Protein AF-A0A928T5S2-F1 (afdb_monomer)

Sequence (70 aa):
MKGSDPRKVLLADLLWRRTVVSQEWLAEKLEMKSAANVSQQLRRLDRKGALRKVPQQLKHVLEKADVANP

Foldseek 3Di:
DPADQLLLLLVLLLCVVPHPDALQRSCVVSVQPHSVRSVVSNVPDPPVVSLVVDDPVSVVVSVCSVVVDD

Structure (mmCIF, N/CA/C/O backbone):
data_AF-A0A928T5S2-F1
#
_entry.id   AF-A0A928T5S2-F1
#
loop_
_atom_site.group_PDB
_atom_site.id
_atom_site.type_symbol
_atom_site.label_atom_id
_atom_site.label_alt_id
_atom_site.label_comp_id
_atom_site.label_asym_id
_atom_site.label_entity_id
_atom_site.label_seq_id
_atom_site.pdbx_PDB_ins_code
_atom_site.Cartn_x
_atom_site.Cartn_y
_atom_site.Cartn_z
_atom_site.occupancy
_atom_site.B_iso_or_equiv
_atom_site.auth_seq_id
_atom_site.auth_comp_id
_atom_site.auth_asym_id
_atom_site.auth_atom_id
_atom_site.pdbx_PDB_model_num
ATOM 1 N N . MET A 1 1 ? -0.017 -18.714 -3.297 1.00 38.47 1 MET A N 1
ATOM 2 C CA . MET A 1 1 ? -0.404 -17.337 -3.685 1.00 38.47 1 MET A CA 1
ATOM 3 C C . MET A 1 1 ? 0.859 -16.557 -4.021 1.00 38.47 1 MET A C 1
ATOM 5 O O . MET A 1 1 ? 1.707 -16.431 -3.152 1.00 38.47 1 MET A O 1
ATOM 9 N N . LYS A 1 2 ? 1.020 -16.086 -5.264 1.00 49.22 2 LYS A N 1
ATOM 10 C CA . LYS A 1 2 ? 2.100 -15.157 -5.636 1.00 49.22 2 LYS A CA 1
ATOM 11 C C . LYS A 1 2 ? 1.579 -13.730 -5.432 1.00 49.22 2 LYS A C 1
ATOM 13 O O . LYS A 1 2 ? 0.826 -13.238 -6.264 1.00 49.22 2 LYS A O 1
ATOM 18 N N . GLY A 1 3 ? 1.905 -13.111 -4.303 1.00 68.06 3 GLY A N 1
ATOM 19 C CA . GLY A 1 3 ? 1.505 -11.742 -3.967 1.00 68.06 3 GLY A CA 1
ATOM 20 C C . GLY A 1 3 ? 2.313 -11.215 -2.784 1.00 68.06 3 GLY A C 1
ATOM 21 O O . 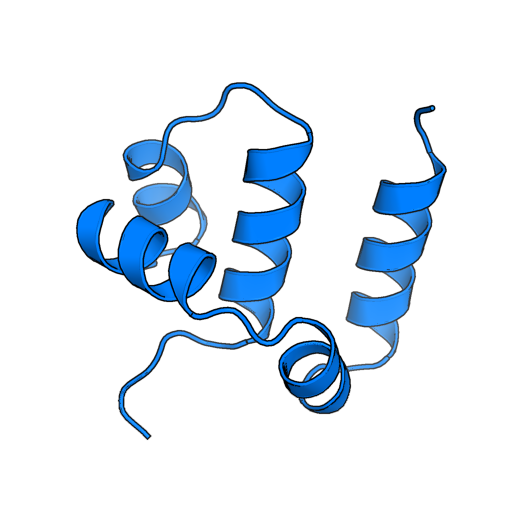GLY A 1 3 ? 2.842 -12.011 -2.009 1.00 68.06 3 GLY A O 1
ATOM 22 N N . SER A 1 4 ? 2.451 -9.893 -2.677 1.00 79.00 4 SER A N 1
ATOM 23 C CA . SER A 1 4 ? 3.119 -9.259 -1.536 1.00 79.00 4 SER A CA 1
ATOM 24 C C . SER A 1 4 ? 2.320 -9.460 -0.244 1.00 79.00 4 SER A C 1
ATOM 26 O O . SER A 1 4 ? 1.106 -9.658 -0.276 1.00 79.00 4 SER A O 1
ATOM 28 N N . ASP A 1 5 ? 3.008 -9.405 0.898 1.00 92.94 5 ASP A N 1
ATOM 29 C CA . ASP A 1 5 ? 2.393 -9.500 2.225 1.00 92.94 5 ASP A CA 1
ATOM 30 C C . ASP A 1 5 ? 1.240 -8.479 2.371 1.00 92.94 5 ASP A C 1
ATOM 32 O O . ASP A 1 5 ? 1.476 -7.282 2.168 1.00 92.94 5 ASP A O 1
ATOM 36 N N . PRO A 1 6 ? 0.015 -8.904 2.746 1.00 94.06 6 PRO A N 1
ATOM 37 C CA . PRO A 1 6 ? -1.127 -8.008 2.928 1.00 94.06 6 PRO A CA 1
ATOM 38 C C . PRO A 1 6 ? -0.851 -6.822 3.859 1.00 94.06 6 PRO A C 1
ATOM 40 O O . PRO A 1 6 ? -1.399 -5.743 3.642 1.00 94.06 6 PRO A O 1
ATOM 43 N N . ARG A 1 7 ? 0.022 -6.986 4.862 1.00 95.75 7 ARG A N 1
ATOM 44 C CA . ARG A 1 7 ? 0.439 -5.904 5.768 1.00 95.75 7 ARG A CA 1
ATOM 45 C C . ARG A 1 7 ? 1.153 -4.793 5.003 1.00 95.75 7 ARG A C 1
ATOM 47 O O . ARG A 1 7 ? 0.814 -3.624 5.157 1.00 95.75 7 ARG A O 1
ATOM 54 N N . LYS A 1 8 ? 2.102 -5.167 4.140 1.00 96.19 8 LYS A N 1
ATOM 55 C CA . LYS A 1 8 ? 2.882 -4.237 3.310 1.00 96.19 8 LYS A CA 1
ATOM 56 C C . LYS A 1 8 ? 1.991 -3.552 2.276 1.00 96.19 8 LYS A C 1
ATOM 58 O O . LYS A 1 8 ? 2.077 -2.345 2.109 1.00 96.19 8 LYS A O 1
ATOM 63 N N . VAL A 1 9 ? 1.084 -4.297 1.643 1.00 96.31 9 VAL A N 1
ATOM 64 C CA . VAL A 1 9 ? 0.164 -3.736 0.639 1.00 96.31 9 VAL A CA 1
ATOM 65 C C . VAL A 1 9 ? -0.809 -2.723 1.257 1.00 96.31 9 VAL A C 1
ATOM 67 O O . VAL A 1 9 ? -1.039 -1.672 0.667 1.00 96.31 9 VAL A O 1
ATOM 70 N N . LEU A 1 10 ? -1.344 -2.991 2.453 1.00 9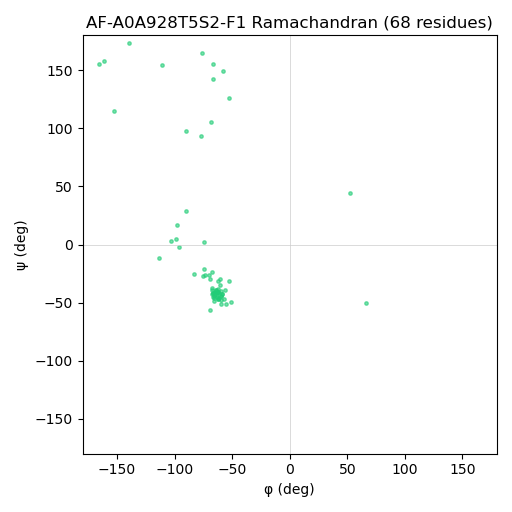6.88 10 LEU A N 1
ATOM 71 C CA . LEU A 1 10 ? -2.223 -2.047 3.154 1.00 96.88 10 LEU A CA 1
ATOM 72 C C . LEU A 1 10 ? -1.488 -0.778 3.611 1.00 96.88 10 LEU A C 1
ATOM 74 O O . LEU A 1 10 ? -2.052 0.310 3.534 1.00 96.88 10 LEU A O 1
ATOM 78 N N . LEU A 1 11 ? -0.234 -0.904 4.058 1.00 96.69 11 LEU A N 1
ATOM 79 C CA . LEU A 1 11 ? 0.607 0.254 4.377 1.00 96.69 11 LEU A CA 1
ATOM 80 C C . LEU A 1 11 ? 0.948 1.064 3.123 1.00 96.69 11 LEU A C 1
ATOM 82 O O . LEU A 1 11 ? 0.876 2.289 3.157 1.00 96.69 11 LEU A O 1
ATOM 86 N N . ALA A 1 12 ? 1.264 0.390 2.014 1.00 97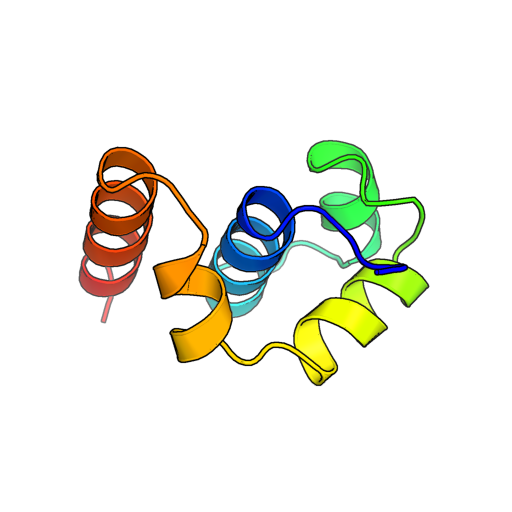.06 12 ALA A N 1
ATOM 87 C CA . ALA A 1 12 ? 1.511 1.041 0.734 1.00 97.06 12 ALA A CA 1
ATOM 88 C C . ALA A 1 12 ? 0.284 1.830 0.257 1.00 97.06 12 ALA A C 1
ATOM 90 O O . ALA A 1 12 ? 0.434 2.973 -0.159 1.00 97.06 12 ALA A O 1
ATOM 91 N N . ASP A 1 13 ? -0.919 1.253 0.363 1.00 96.44 13 ASP A N 1
ATOM 92 C CA . ASP A 1 13 ? -2.178 1.932 0.028 1.00 96.44 13 ASP A CA 1
ATOM 93 C C . ASP A 1 13 ? -2.402 3.183 0.877 1.00 96.44 13 ASP A C 1
ATOM 95 O O . ASP A 1 13 ? -2.697 4.249 0.338 1.00 96.44 13 ASP A O 1
ATOM 99 N N . LEU A 1 14 ? -2.226 3.073 2.196 1.00 96.00 14 LEU A N 1
ATOM 100 C CA . LEU A 1 14 ? -2.388 4.208 3.101 1.00 96.00 14 LEU A CA 1
ATOM 101 C C . LEU A 1 14 ? -1.416 5.340 2.752 1.00 96.00 14 LEU A C 1
ATOM 103 O O . LEU A 1 14 ? -1.838 6.483 2.594 1.00 96.00 14 LEU A O 1
ATOM 107 N N . LEU A 1 15 ? -0.126 5.026 2.617 1.00 96.06 15 LEU A N 1
ATOM 108 C CA . LEU A 1 15 ? 0.907 6.018 2.321 1.00 96.06 15 LEU A CA 1
ATOM 109 C C . LEU A 1 15 ? 0.683 6.664 0.954 1.00 96.06 15 LEU A C 1
ATOM 111 O O . 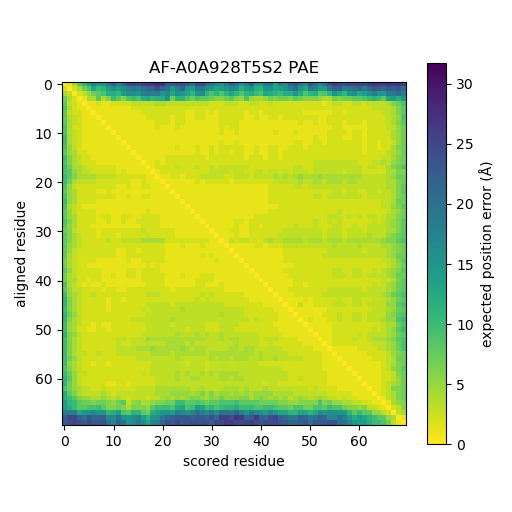LEU A 1 15 ? 0.755 7.885 0.845 1.00 96.06 15 LEU A O 1
ATOM 115 N N . TRP A 1 16 ? 0.343 5.872 -0.063 1.00 95.69 16 TRP A N 1
ATOM 116 C CA . TRP A 1 16 ? 0.071 6.372 -1.409 1.00 95.69 16 TRP A CA 1
ATOM 117 C C . TRP A 1 16 ? -1.150 7.301 -1.461 1.00 95.69 16 TRP A C 1
ATOM 119 O O . TRP A 1 16 ? -1.114 8.317 -2.145 1.00 95.69 16 TRP A O 1
ATOM 129 N N . ARG A 1 17 ? -2.224 7.001 -0.715 1.00 93.62 17 ARG A N 1
ATOM 130 C CA . ARG A 1 17 ? -3.425 7.858 -0.666 1.00 93.62 17 ARG A CA 1
ATOM 131 C C . ARG A 1 17 ? -3.240 9.143 0.143 1.00 93.62 17 ARG A C 1
ATOM 133 O O . ARG A 1 17 ? -4.039 10.061 -0.011 1.00 93.62 17 ARG A O 1
ATOM 140 N N . ARG A 1 18 ? -2.258 9.192 1.048 1.00 92.56 18 ARG A N 1
ATOM 141 C CA . ARG A 1 18 ? -2.118 10.268 2.049 1.00 92.56 18 ARG A CA 1
ATOM 142 C C . ARG A 1 18 ? -0.890 11.142 1.869 1.00 92.56 18 ARG A C 1
ATOM 144 O O . ARG A 1 18 ? -0.773 12.161 2.541 1.00 92.56 18 ARG A O 1
ATOM 151 N N . THR A 1 19 ? 0.043 10.738 1.021 1.00 94.06 19 THR A N 1
ATOM 152 C CA . THR A 1 19 ? 1.326 11.418 0.855 1.00 94.06 19 THR A CA 1
ATOM 153 C C . THR A 1 19 ? 1.716 11.467 -0.618 1.00 94.06 19 THR A C 1
ATOM 155 O O . THR A 1 19 ? 1.068 10.860 -1.464 1.00 94.06 19 THR A O 1
ATOM 158 N N . VAL A 1 20 ? 2.798 12.184 -0.921 1.00 96.19 20 VAL A N 1
ATOM 159 C CA . VAL A 1 20 ? 3.343 12.338 -2.281 1.00 96.19 20 VAL A CA 1
ATOM 160 C C . VAL A 1 20 ? 4.518 11.392 -2.571 1.00 96.19 20 VAL A C 1
ATOM 162 O O . VAL A 1 20 ? 5.289 11.624 -3.499 1.00 96.19 20 VAL A O 1
ATOM 165 N N . VAL A 1 21 ? 4.707 10.344 -1.761 1.00 97.12 21 VAL A N 1
ATOM 166 C CA . VAL A 1 21 ? 5.819 9.392 -1.941 1.00 97.12 21 VAL A CA 1
ATOM 167 C C . VAL A 1 21 ? 5.660 8.602 -3.235 1.00 97.12 21 VAL A C 1
ATOM 169 O O . VAL A 1 21 ? 4.551 8.211 -3.576 1.00 97.12 21 VAL A O 1
ATOM 172 N N . SER A 1 22 ? 6.756 8.316 -3.941 1.00 98.12 22 SER A N 1
ATOM 173 C CA . SER A 1 22 ? 6.698 7.539 -5.184 1.00 98.12 22 SER A CA 1
ATOM 174 C C . SER A 1 22 ? 6.502 6.038 -4.934 1.00 98.12 22 SER A C 1
ATOM 176 O O . SER A 1 22 ? 6.731 5.515 -3.840 1.00 98.12 22 SER A O 1
ATOM 178 N N . GLN A 1 23 ? 6.119 5.302 -5.979 1.00 97.81 23 GLN A N 1
ATOM 179 C CA . GLN A 1 23 ? 6.037 3.843 -5.905 1.00 97.81 23 GLN A CA 1
ATOM 180 C C . GLN A 1 23 ? 7.418 3.176 -5.812 1.00 97.81 23 GLN A C 1
ATOM 182 O O . GLN A 1 23 ? 7.501 2.093 -5.231 1.00 97.81 23 GLN A O 1
ATOM 187 N N . GLU A 1 24 ? 8.502 3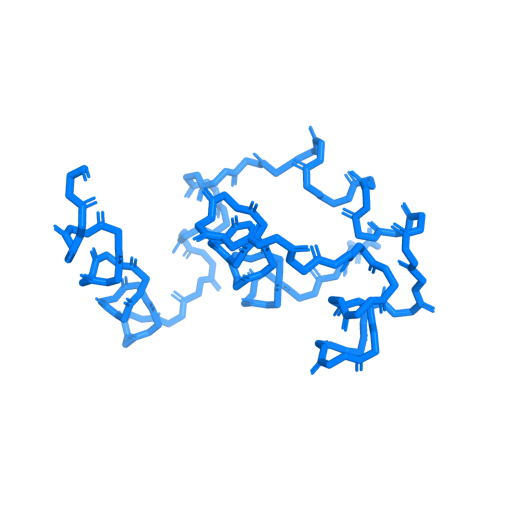.794 -6.316 1.00 98.38 24 GLU A N 1
ATOM 188 C CA . GLU A 1 24 ? 9.862 3.313 -6.018 1.00 98.38 24 GLU A CA 1
ATOM 189 C C . GLU A 1 24 ? 10.158 3.423 -4.525 1.00 98.38 24 GLU A C 1
ATOM 191 O O . GLU A 1 24 ? 10.629 2.456 -3.929 1.00 98.38 24 GLU A O 1
ATOM 196 N N . TRP A 1 25 ? 9.821 4.560 -3.911 1.00 98.44 25 TRP A N 1
ATOM 197 C CA . TRP A 1 25 ? 10.037 4.773 -2.483 1.00 98.44 25 TRP A CA 1
ATOM 198 C C . TRP A 1 25 ? 9.288 3.729 -1.647 1.00 98.44 25 TRP A C 1
ATOM 200 O O . TRP A 1 25 ? 9.857 3.124 -0.740 1.00 98.44 25 TRP A O 1
ATOM 210 N N . LEU A 1 26 ? 8.028 3.444 -1.994 1.00 98.12 26 LEU A N 1
ATOM 211 C CA . LEU A 1 26 ? 7.247 2.385 -1.346 1.00 98.12 26 LEU A CA 1
ATOM 212 C C . LEU A 1 26 ? 7.880 1.006 -1.550 1.00 98.12 26 LEU A C 1
ATOM 214 O O . LEU A 1 26 ? 7.924 0.205 -0.616 1.00 98.12 26 LEU A O 1
ATOM 218 N N . ALA A 1 27 ? 8.382 0.719 -2.752 1.00 97.56 27 ALA A N 1
ATOM 219 C CA . ALA A 1 27 ? 9.038 -0.547 -3.04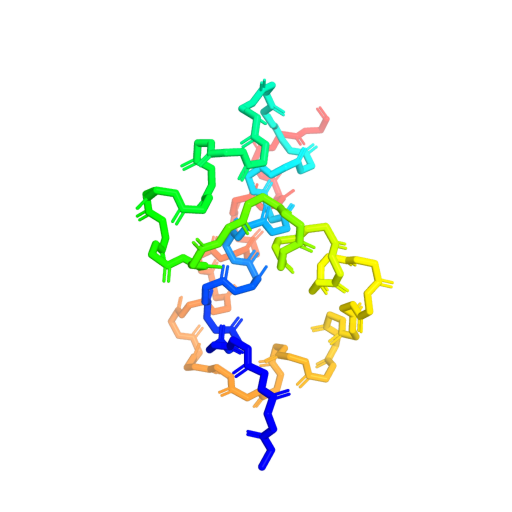2 1.00 97.56 27 ALA A CA 1
ATOM 220 C C . ALA A 1 27 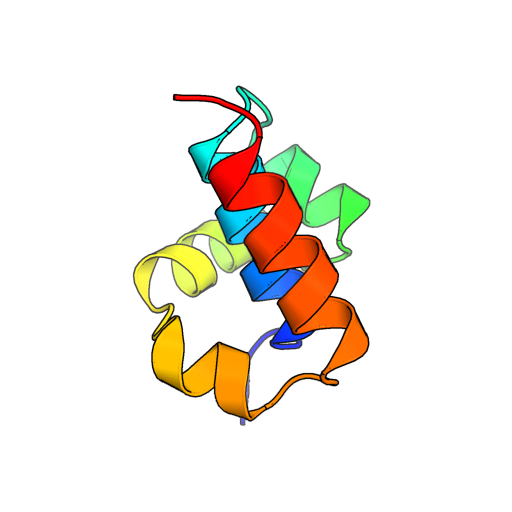? 10.318 -0.739 -2.225 1.00 97.56 27 ALA A C 1
ATOM 222 O O . ALA A 1 27 ? 10.555 -1.849 -1.750 1.00 97.56 27 ALA A O 1
ATOM 223 N N . GLU A 1 28 ? 11.100 0.320 -2.032 1.00 97.94 28 GLU A N 1
ATOM 224 C CA . GLU A 1 28 ? 12.301 0.313 -1.202 1.00 97.94 28 GLU A CA 1
ATOM 225 C C . GLU A 1 28 ? 11.941 0.159 0.281 1.00 97.94 28 GLU A C 1
ATOM 227 O O . GLU A 1 28 ? 12.365 -0.800 0.923 1.00 97.94 28 GLU A O 1
ATOM 232 N N . LYS A 1 29 ? 11.106 1.052 0.827 1.00 98.12 29 LYS A N 1
ATOM 233 C CA . LYS A 1 29 ? 10.843 1.109 2.276 1.00 98.12 29 LYS A CA 1
ATOM 234 C C . LYS A 1 29 ? 9.974 -0.026 2.797 1.00 98.12 29 LYS A C 1
ATOM 236 O O . LYS A 1 29 ? 10.070 -0.372 3.970 1.00 98.12 29 LYS A O 1
ATOM 241 N N . LEU A 1 30 ? 9.135 -0.610 1.947 1.00 96.44 30 LEU A N 1
ATOM 242 C CA . LEU A 1 30 ? 8.320 -1.774 2.298 1.00 96.44 30 LEU A CA 1
ATOM 243 C C . LEU A 1 30 ? 8.894 -3.074 1.720 1.00 96.44 30 LEU A C 1
ATOM 245 O O . LEU A 1 30 ? 8.289 -4.135 1.885 1.00 96.44 30 LEU A O 1
ATOM 249 N N . GLU A 1 31 ? 10.047 -3.022 1.047 1.00 96.06 31 GLU A N 1
ATOM 250 C CA . GLU A 1 31 ? 10.705 -4.159 0.390 1.00 96.06 31 GLU A CA 1
ATOM 251 C C . GLU A 1 31 ? 9.749 -4.914 -0.563 1.00 96.06 31 GLU A C 1
ATOM 253 O O . GLU A 1 31 ? 9.653 -6.145 -0.569 1.00 96.06 31 GLU A O 1
ATOM 258 N N . MET A 1 32 ? 8.973 -4.176 -1.362 1.00 93.88 32 MET A N 1
ATOM 259 C CA . MET A 1 32 ? 7.971 -4.722 -2.291 1.00 93.88 32 MET A CA 1
ATOM 260 C C . MET A 1 32 ? 8.541 -5.015 -3.687 1.00 93.88 32 MET A C 1
ATOM 262 O O . MET A 1 32 ? 7.800 -5.018 -4.670 1.00 93.88 32 MET A O 1
ATOM 266 N N . LYS A 1 33 ? 9.839 -5.325 -3.777 1.00 94.44 33 LYS A N 1
ATOM 267 C CA . LYS A 1 33 ? 10.596 -5.720 -4.981 1.00 94.44 33 LYS A CA 1
ATOM 268 C C . LYS A 1 33 ? 10.762 -4.644 -6.062 1.00 94.44 33 LYS A C 1
ATOM 270 O O . LYS A 1 33 ? 11.870 -4.471 -6.549 1.00 94.44 33 LYS A O 1
ATOM 275 N N . SER A 1 34 ? 9.693 -3.980 -6.496 1.00 96.75 34 SER A N 1
ATOM 276 C CA . SER A 1 34 ? 9.751 -2.934 -7.526 1.00 96.75 34 SER A CA 1
ATOM 277 C C . SER A 1 34 ? 8.518 -2.034 -7.506 1.00 96.75 34 SER A C 1
ATOM 279 O O . SER A 1 34 ? 7.443 -2.451 -7.068 1.00 96.75 34 SER A O 1
ATOM 281 N N . ALA A 1 35 ? 8.650 -0.825 -8.059 1.00 97.50 35 ALA A N 1
ATOM 282 C CA . ALA A 1 35 ? 7.527 0.091 -8.258 1.00 97.50 35 ALA A CA 1
ATOM 283 C C . ALA A 1 35 ? 6.404 -0.547 -9.094 1.00 97.50 35 ALA A C 1
ATOM 285 O O . ALA A 1 35 ? 5.231 -0.428 -8.758 1.00 97.50 35 ALA A O 1
ATOM 286 N N . ALA A 1 36 ? 6.752 -1.321 -10.129 1.00 97.31 36 ALA A N 1
ATOM 287 C CA . ALA A 1 36 ? 5.772 -2.041 -10.943 1.00 97.31 36 ALA A CA 1
ATOM 288 C C . ALA A 1 36 ? 4.967 -3.073 -10.130 1.00 97.31 36 ALA A C 1
ATOM 290 O O . ALA A 1 36 ? 3.759 -3.213 -10.333 1.00 97.31 36 ALA A O 1
ATOM 291 N N . ASN A 1 37 ? 5.607 -3.773 -9.182 1.00 96.12 37 ASN A N 1
ATOM 292 C CA . ASN A 1 37 ? 4.885 -4.653 -8.266 1.00 96.12 37 ASN A CA 1
ATOM 293 C C . ASN A 1 37 ? 3.966 -3.843 -7.343 1.00 96.12 37 ASN A C 1
ATOM 295 O O . ASN A 1 37 ? 2.805 -4.211 -7.205 1.00 96.12 37 ASN A O 1
ATOM 299 N N . VAL A 1 38 ? 4.430 -2.724 -6.775 1.00 96.88 38 VAL A N 1
ATOM 300 C CA . VAL A 1 38 ? 3.581 -1.827 -5.966 1.00 96.88 38 VAL A CA 1
ATOM 301 C C . VAL A 1 38 ? 2.356 -1.375 -6.765 1.00 96.88 38 VAL A C 1
ATOM 303 O O . VAL A 1 38 ? 1.235 -1.592 -6.310 1.00 96.88 38 VAL A O 1
ATOM 306 N N . SER A 1 39 ? 2.545 -0.863 -7.984 1.00 97.12 39 SER A N 1
ATOM 307 C CA . SER A 1 39 ? 1.464 -0.471 -8.900 1.00 97.12 39 SER A CA 1
ATOM 308 C C . SER A 1 39 ? 0.431 -1.584 -9.089 1.00 97.12 39 SER A C 1
ATOM 310 O O . SER A 1 39 ? -0.774 -1.377 -8.925 1.00 97.12 39 SER A O 1
ATOM 312 N N . GLN A 1 40 ? 0.900 -2.802 -9.379 1.00 96.88 40 GLN A N 1
ATOM 313 C CA . GLN A 1 40 ? 0.031 -3.957 -9.579 1.00 96.88 40 GLN A CA 1
ATOM 314 C C . GLN A 1 40 ? -0.721 -4.345 -8.299 1.00 96.88 40 GLN A C 1
ATOM 316 O O . GLN A 1 40 ? -1.910 -4.663 -8.381 1.00 96.88 40 GLN A O 1
ATOM 321 N N . GLN A 1 41 ? -0.056 -4.337 -7.138 1.00 95.94 41 GLN A N 1
ATOM 322 C CA . GLN A 1 41 ? -0.680 -4.669 -5.854 1.00 95.94 41 GLN A CA 1
ATOM 323 C C . GLN A 1 41 ? -1.742 -3.635 -5.474 1.00 95.94 41 GLN A C 1
ATOM 325 O O . GLN A 1 41 ? -2.850 -4.031 -5.126 1.00 95.94 41 GLN A O 1
ATOM 330 N N . LEU A 1 42 ? -1.446 -2.337 -5.608 1.00 95.94 42 LEU A N 1
ATOM 331 C CA . LEU A 1 42 ? -2.398 -1.258 -5.329 1.00 95.94 42 LEU A CA 1
ATOM 332 C C . LEU A 1 42 ? -3.616 -1.336 -6.252 1.00 95.94 42 LEU A C 1
ATOM 334 O O . LEU A 1 42 ? -4.751 -1.307 -5.785 1.00 95.94 42 LEU A O 1
ATOM 338 N N . ARG A 1 43 ? -3.403 -1.535 -7.558 1.00 95.81 43 ARG A N 1
ATOM 339 C CA . ARG A 1 43 ? -4.500 -1.662 -8.530 1.00 95.81 43 ARG A CA 1
ATOM 340 C C . ARG A 1 43 ? -5.405 -2.870 -8.265 1.00 95.81 43 ARG A C 1
ATOM 342 O O . ARG A 1 43 ? -6.582 -2.833 -8.606 1.00 95.81 43 ARG A O 1
ATOM 349 N N . ARG A 1 44 ? -4.860 -3.959 -7.713 1.00 94.94 44 ARG A N 1
ATOM 350 C CA . ARG A 1 44 ? -5.589 -5.211 -7.430 1.00 94.94 44 ARG A CA 1
ATOM 351 C C . ARG A 1 44 ? -6.038 -5.336 -5.975 1.00 94.94 44 ARG A C 1
ATOM 353 O O . ARG A 1 44 ? -6.537 -6.395 -5.593 1.00 94.94 44 ARG A O 1
ATOM 360 N N . LEU A 1 45 ? -5.827 -4.309 -5.158 1.00 94.75 45 LEU A N 1
ATOM 361 C CA . LEU A 1 45 ? -6.083 -4.379 -3.730 1.00 94.75 45 LEU A CA 1
ATOM 362 C C . LEU A 1 45 ? -7.585 -4.491 -3.446 1.00 94.75 45 LEU A C 1
ATOM 364 O O . LEU A 1 45 ? -8.315 -3.505 -3.464 1.00 94.75 45 LEU A O 1
ATOM 368 N N . ASP A 1 46 ? -8.037 -5.688 -3.074 1.00 94.25 46 ASP A N 1
ATOM 369 C CA . ASP A 1 46 ? -9.269 -5.842 -2.300 1.00 94.25 46 ASP A CA 1
ATOM 370 C C . ASP A 1 46 ? -8.975 -5.485 -0.839 1.00 94.25 46 ASP A C 1
ATOM 372 O O . ASP A 1 46 ? -8.528 -6.318 -0.041 1.00 94.25 46 ASP A O 1
ATOM 376 N N . ARG A 1 47 ? -9.210 -4.218 -0.485 1.00 92.44 47 ARG A N 1
ATOM 377 C CA . ARG A 1 47 ? -8.903 -3.686 0.848 1.00 92.44 47 ARG A CA 1
ATOM 378 C C . ARG A 1 47 ? -9.649 -4.429 1.958 1.00 92.44 47 ARG A C 1
ATOM 380 O O . ARG A 1 47 ? -9.056 -4.726 2.994 1.00 92.44 47 ARG A O 1
ATOM 387 N N . LYS A 1 48 ? -10.924 -4.780 1.746 1.00 92.62 48 LYS A N 1
ATOM 388 C CA . LYS A 1 48 ? -11.733 -5.512 2.739 1.00 92.62 48 LYS A CA 1
ATOM 389 C C . LYS A 1 48 ? -11.191 -6.927 2.933 1.00 92.62 48 LYS A C 1
AT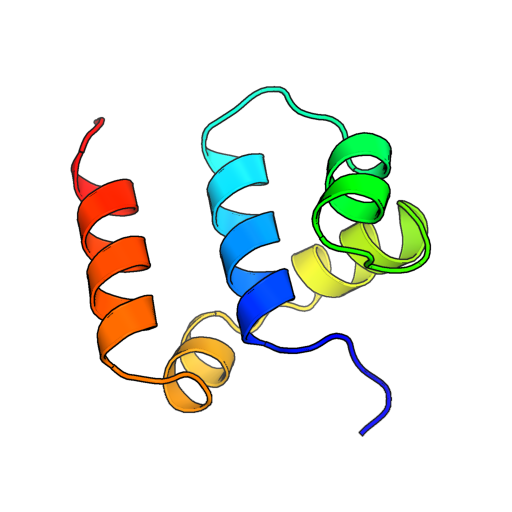OM 391 O O . LYS A 1 48 ? -11.028 -7.371 4.071 1.00 92.62 48 LYS A O 1
ATOM 396 N N . GLY A 1 49 ? -10.868 -7.615 1.840 1.00 93.75 49 GLY A N 1
ATOM 397 C CA . GLY A 1 49 ? -10.246 -8.937 1.879 1.00 93.75 49 GLY A CA 1
ATOM 398 C C . GLY A 1 49 ? -8.864 -8.931 2.536 1.00 93.75 49 GLY A C 1
ATOM 399 O O . GLY A 1 49 ? -8.563 -9.817 3.337 1.00 93.75 49 GLY A O 1
ATOM 400 N N . ALA A 1 50 ? -8.034 -7.924 2.259 1.00 92.88 50 ALA A N 1
ATOM 401 C CA . ALA A 1 50 ? -6.709 -7.777 2.859 1.00 92.88 50 ALA A CA 1
ATOM 402 C C . ALA A 1 50 ? -6.782 -7.475 4.364 1.00 92.88 50 ALA A C 1
ATOM 404 O O . ALA A 1 50 ? -6.077 -8.113 5.146 1.00 92.88 50 ALA A O 1
ATOM 405 N N . LEU A 1 51 ? -7.688 -6.589 4.797 1.00 93.94 51 LEU A N 1
ATOM 406 C CA . LEU A 1 51 ? -7.904 -6.281 6.216 1.00 93.94 51 LEU A CA 1
ATOM 407 C C . LEU A 1 51 ? -8.336 -7.508 7.027 1.00 93.94 51 LEU A C 1
ATOM 409 O O . LEU A 1 51 ? -8.018 -7.609 8.208 1.00 93.94 51 LEU A O 1
ATOM 413 N N . ARG A 1 52 ? -9.030 -8.481 6.430 1.00 93.94 52 ARG A N 1
ATOM 414 C CA . ARG A 1 52 ? -9.371 -9.743 7.114 1.00 93.94 52 ARG A CA 1
ATOM 415 C C . ARG A 1 52 ? -8.149 -10.619 7.404 1.00 93.94 52 ARG A C 1
ATOM 417 O O . ARG A 1 52 ? -8.208 -11.417 8.330 1.00 93.94 52 ARG A O 1
ATOM 424 N N . LYS A 1 53 ? -7.056 -10.452 6.654 1.00 93.44 53 LYS A N 1
ATOM 425 C CA . LYS A 1 53 ? -5.848 -11.294 6.713 1.00 93.44 53 LYS A CA 1
ATOM 426 C C . LYS A 1 53 ? -4.734 -10.736 7.601 1.00 93.44 53 LYS A C 1
ATOM 428 O O . LYS A 1 53 ? -3.696 -11.377 7.721 1.00 93.44 53 LYS A O 1
ATOM 433 N N . VAL A 1 54 ? -4.914 -9.553 8.187 1.00 94.50 54 VAL A N 1
ATOM 434 C CA . VAL A 1 54 ? -3.889 -8.900 9.015 1.00 94.50 54 VAL A CA 1
ATOM 435 C C . VAL A 1 54 ? -4.280 -8.853 10.496 1.00 94.50 54 VAL A C 1
ATOM 437 O O . VAL A 1 54 ? -5.476 -8.860 10.806 1.00 94.50 54 VAL A O 1
ATOM 440 N N . PRO A 1 55 ? -3.297 -8.784 11.417 1.00 96.38 55 PRO A N 1
ATOM 441 C CA . PRO A 1 55 ? -3.555 -8.671 12.852 1.00 96.38 55 PRO A CA 1
ATOM 442 C C . PRO A 1 55 ? -4.399 -7.447 13.210 1.00 96.38 55 PRO A C 1
ATOM 444 O O . PRO A 1 55 ? -4.307 -6.402 12.562 1.00 96.38 55 PRO A O 1
ATOM 447 N N . GLN A 1 56 ? -5.193 -7.558 14.275 1.00 94.44 56 GLN A N 1
ATOM 448 C CA . GLN A 1 56 ? -6.110 -6.503 14.716 1.00 94.44 56 GLN A CA 1
ATOM 449 C C . GLN A 1 56 ? -5.385 -5.201 15.083 1.00 94.44 56 GLN A C 1
ATOM 451 O O . GLN A 1 56 ? -5.885 -4.122 14.776 1.00 94.44 56 GLN A O 1
ATOM 456 N N . GLN A 1 57 ? -4.180 -5.294 15.649 1.00 94.88 57 GLN A N 1
ATOM 457 C CA . GLN A 1 57 ? -3.346 -4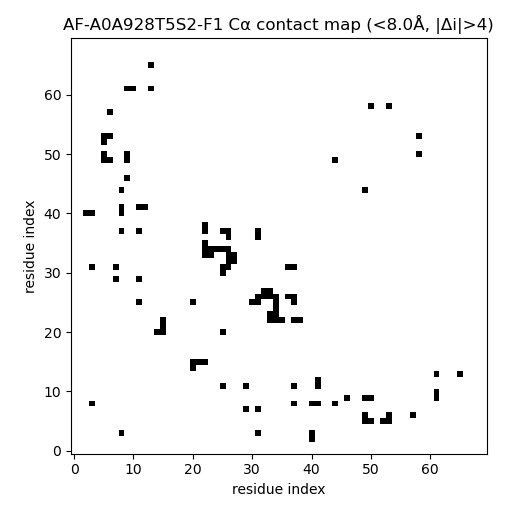.137 15.982 1.00 94.88 57 GLN A CA 1
ATOM 458 C C . GLN A 1 57 ? -3.032 -3.300 14.738 1.00 94.88 57 GLN A C 1
ATOM 460 O O . GLN A 1 57 ? -3.142 -2.077 14.769 1.00 94.88 57 GLN A O 1
ATOM 465 N N . LEU A 1 58 ? -2.704 -3.955 13.618 1.00 94.12 58 LEU A N 1
ATOM 466 C CA . LEU A 1 58 ? -2.443 -3.247 12.368 1.00 94.12 58 LEU A CA 1
ATOM 467 C C . LEU A 1 58 ? -3.717 -2.604 11.816 1.00 94.12 58 LEU A C 1
ATOM 469 O O . LEU A 1 58 ? -3.652 -1.478 11.335 1.00 94.12 58 LEU A O 1
ATOM 473 N N . LYS A 1 59 ? -4.877 -3.270 11.915 1.00 95.00 59 LYS A N 1
ATOM 474 C CA . LYS A 1 59 ? -6.158 -2.667 11.501 1.00 95.00 59 LYS A CA 1
ATOM 475 C C . LYS A 1 59 ? -6.417 -1.371 12.256 1.00 95.00 59 LYS A C 1
ATOM 477 O O . LYS A 1 59 ? -6.695 -0.363 11.626 1.00 95.00 59 LYS A O 1
ATOM 482 N N . HIS A 1 60 ? -6.222 -1.387 13.573 1.00 93.81 60 HIS A N 1
ATOM 483 C CA . HIS A 1 60 ? -6.444 -0.214 14.410 1.00 93.81 60 HIS A CA 1
ATOM 484 C C . HIS A 1 60 ? -5.510 0.949 14.045 1.00 93.81 60 HIS A C 1
ATOM 486 O O . HIS A 1 60 ? -5.946 2.095 13.965 1.00 93.81 60 HIS A O 1
ATOM 492 N N . VAL A 1 61 ? -4.234 0.661 13.761 1.00 93.25 61 VAL A N 1
ATOM 493 C CA . VAL A 1 61 ? -3.282 1.674 13.271 1.00 93.25 61 VAL A CA 1
ATOM 494 C C . VAL A 1 61 ? -3.730 2.250 11.925 1.00 93.25 61 VAL A C 1
ATOM 496 O O . VAL A 1 61 ? -3.747 3.469 11.766 1.00 93.25 61 VAL A O 1
ATOM 499 N N . LEU A 1 62 ? -4.121 1.393 10.975 1.00 93.44 62 LEU A N 1
ATOM 500 C CA . LEU A 1 62 ? -4.592 1.812 9.651 1.00 93.44 62 LEU A CA 1
ATOM 501 C C . LEU A 1 62 ? -5.873 2.656 9.740 1.00 93.44 62 LEU A C 1
ATOM 503 O O . LEU A 1 62 ? -5.984 3.661 9.047 1.00 93.44 62 LEU A O 1
ATOM 507 N N . GLU A 1 63 ? -6.818 2.269 10.597 1.00 90.62 63 GLU A N 1
ATOM 508 C CA . GLU A 1 63 ? -8.075 2.988 10.836 1.00 90.62 63 GLU A CA 1
ATOM 509 C C . GLU A 1 63 ? -7.821 4.354 11.472 1.00 90.62 63 GLU A C 1
ATOM 511 O O . GLU A 1 63 ? -8.300 5.367 10.967 1.00 90.62 63 GLU A O 1
ATOM 516 N N . LYS A 1 64 ? -7.006 4.409 12.532 1.00 91.75 64 LYS A N 1
ATOM 517 C CA . LYS A 1 64 ? -6.650 5.668 13.196 1.00 91.75 64 LYS A CA 1
ATOM 518 C C . LYS A 1 64 ? -5.970 6.640 12.230 1.00 91.75 64 LYS A C 1
ATOM 520 O O . LYS A 1 64 ? -6.297 7.823 12.230 1.00 91.75 64 LYS A O 1
ATOM 525 N N . ALA A 1 65 ? -5.054 6.146 11.399 1.00 88.44 65 ALA A N 1
ATOM 526 C CA . ALA A 1 65 ? -4.365 6.960 10.402 1.00 88.44 65 ALA A CA 1
ATOM 527 C C . ALA A 1 65 ? -5.291 7.431 9.264 1.00 88.44 65 ALA A C 1
ATOM 529 O O . ALA A 1 65 ? -5.067 8.507 8.716 1.00 88.44 65 ALA A O 1
ATOM 530 N N . ASP A 1 66 ? -6.338 6.670 8.923 1.00 81.38 66 ASP A N 1
ATOM 531 C CA . ASP A 1 66 ? -7.343 7.099 7.940 1.00 81.38 66 ASP A CA 1
ATOM 532 C C . ASP A 1 66 ? -8.322 8.148 8.508 1.00 81.38 66 ASP A C 1
ATOM 534 O O . ASP A 1 66 ? -8.854 8.959 7.756 1.00 81.38 66 ASP A O 1
ATOM 538 N N . VAL A 1 67 ? -8.569 8.173 9.818 1.00 79.38 67 VAL A N 1
ATOM 539 C CA . VAL A 1 67 ? -9.468 9.168 10.438 1.00 79.38 67 VAL A CA 1
ATOM 540 C C . VAL A 1 67 ? -8.751 10.495 10.726 1.00 79.38 67 VAL A C 1
ATOM 542 O O . VAL A 1 67 ? -9.385 11.544 10.768 1.00 79.38 67 VAL A O 1
ATOM 545 N N . ALA A 1 68 ? -7.429 10.474 10.901 1.00 64.50 68 ALA A N 1
ATOM 546 C CA . ALA A 1 68 ? -6.662 11.600 11.439 1.00 64.50 68 ALA A CA 1
ATOM 547 C C . ALA A 1 68 ? -6.445 12.809 10.498 1.00 64.50 68 ALA A C 1
ATOM 549 O O . ALA A 1 68 ? -5.775 13.748 10.912 1.00 64.50 68 ALA A O 1
ATOM 550 N N . ASN A 1 69 ? -6.982 12.828 9.273 1.00 52.50 69 ASN A N 1
ATOM 551 C CA . ASN A 1 69 ? -6.980 14.027 8.420 1.00 52.50 69 ASN A CA 1
ATOM 552 C C . ASN A 1 69 ? -8.180 14.002 7.448 1.00 52.50 69 ASN A C 1
ATOM 554 O O . ASN A 1 69 ? -8.224 13.085 6.619 1.00 52.50 69 ASN A O 1
ATOM 558 N N . PRO A 1 70 ? -9.147 14.936 7.547 1.00 52.56 70 PRO A N 1
ATOM 559 C CA . PRO A 1 70 ? -10.155 15.153 6.509 1.00 52.56 70 PRO A CA 1
ATOM 560 C C . PRO A 1 70 ? -9.553 15.758 5.234 1.00 52.56 70 PRO A C 1
ATOM 562 O O . PRO A 1 70 ? -8.542 16.491 5.336 1.00 52.56 70 PRO A O 1
#

pLDDT: mean 91.11, std 12.21, range [38.47, 98.44]

Radius of gyration: 11.64 Å; Cα contacts (8 Å, |Δi|>4): 59; chains: 1; bounding box: 24×32×27 Å

Secondary structure (DSSP, 8-state):
--S--HHHHHHHHHHHHHS---HHHHHHHTT-S-HHHHHHHHHT--HHHHHHTS-HHHHHHHHHHHHS--

Solvent-accessible surface area (backbone atoms only — not comparable to full-atom values): 4240 Å² total; per-residue (Å²): 132,96,71,79,59,54,64,51,53,54,50,46,48,52,47,53,77,73,48,90,66,51,48,54,54,47,11,62,79,58,66,45,87,33,32,70,50,41,53,52,50,60,77,65,57,53,61,72,67,37,60,72,76,44,60,68,71,58,50,52,53,54,51,52,62,62,66,73,62,134

Mean predicted aligned error: 3.84 Å

Nearest PDB structures (foldseek):
  3w6v-assembly1_A  TM=7.619E-01  e=7.128E+00  Streptomyces griseus
  8btg-assembly1_A  TM=6.442E-01  e=7.128E+00  Bacillus subtilis